Protein AF-A0A9W7MF44-F1 (afdb_monomer_lite)

Foldseek 3Di:
DDPPVVVVVVVVVVVVVVLVVLVVVLVVVQVPFDWDADPPHAIWTQDPNDTDHSVVSSVVSVVVVVVVVVVVVVVVVVVVVVVVD

Structure (mmCIF, N/CA/C/O backbone):
data_AF-A0A9W7MF44-F1
#
_entry.id   AF-A0A9W7MF44-F1
#
loop_
_atom_site.group_PDB
_atom_site.id
_atom_site.type_symbol
_atom_site.label_atom_id
_atom_site.label_alt_id
_atom_site.label_comp_id
_atom_site.label_asym_id
_atom_site.label_entity_id
_atom_site.label_seq_id
_atom_site.pdbx_PDB_ins_code
_atom_site.Cartn_x
_atom_site.Cartn_y
_atom_site.Cartn_z
_atom_site.occupancy
_atom_site.B_iso_or_equiv
_atom_site.auth_seq_id
_atom_site.auth_comp_id
_atom_site.auth_asym_id
_atom_site.auth_atom_id
_atom_site.pdbx_PDB_model_num
ATOM 1 N N . MET A 1 1 ? 39.242 -9.872 -12.632 1.00 43.47 1 MET A N 1
ATOM 2 C CA . MET A 1 1 ? 38.795 -8.525 -12.219 1.00 43.47 1 MET A CA 1
ATOM 3 C C . MET A 1 1 ? 37.332 -8.407 -12.589 1.00 43.47 1 MET A C 1
ATOM 5 O O . MET A 1 1 ? 36.984 -8.452 -13.763 1.00 43.47 1 MET A O 1
ATOM 9 N N . ASP A 1 2 ? 36.491 -8.420 -11.564 1.00 47.81 2 ASP A N 1
ATOM 10 C CA . ASP A 1 2 ? 35.133 -8.957 -11.593 1.00 47.81 2 ASP A CA 1
ATOM 11 C C . ASP A 1 2 ? 34.082 -7.899 -11.957 1.00 47.81 2 ASP A C 1
ATOM 13 O O . ASP A 1 2 ? 33.617 -7.138 -11.111 1.00 47.81 2 ASP A O 1
ATOM 17 N N . ALA A 1 3 ? 33.651 -7.871 -13.222 1.00 51.97 3 ALA A N 1
ATOM 18 C CA . ALA A 1 3 ? 32.568 -6.991 -13.6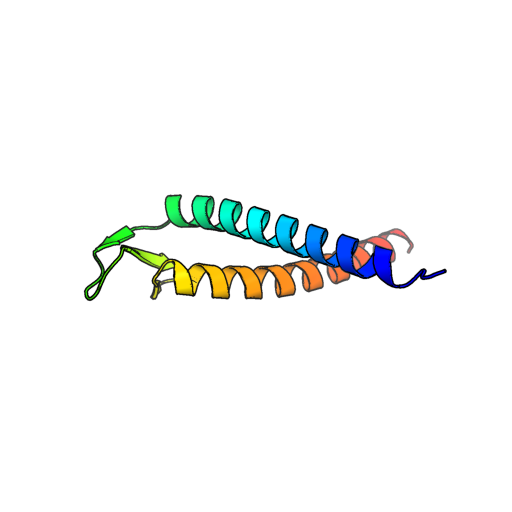83 1.00 51.97 3 ALA A CA 1
ATOM 19 C C . ALA A 1 3 ? 31.169 -7.400 -13.158 1.00 51.97 3 ALA A C 1
ATOM 21 O O . ALA A 1 3 ? 30.212 -6.636 -13.267 1.00 51.97 3 ALA A O 1
ATOM 22 N N . ALA A 1 4 ? 31.034 -8.587 -12.551 1.00 55.22 4 ALA A N 1
ATOM 23 C CA . ALA A 1 4 ? 29.770 -9.094 -12.011 1.00 55.22 4 ALA A CA 1
ATOM 24 C C . ALA A 1 4 ? 29.379 -8.470 -10.652 1.00 55.22 4 ALA A C 1
ATOM 26 O O . ALA A 1 4 ? 28.199 -8.450 -10.297 1.00 55.22 4 ALA A O 1
ATOM 27 N N . GLY A 1 5 ? 30.343 -7.927 -9.896 1.00 52.94 5 GLY A N 1
ATOM 28 C CA . GLY A 1 5 ? 30.100 -7.382 -8.553 1.00 52.94 5 GLY A CA 1
ATOM 29 C C . GLY A 1 5 ? 29.310 -6.067 -8.538 1.00 52.94 5 GLY A C 1
ATOM 30 O O . GLY A 1 5 ? 28.508 -5.840 -7.632 1.00 52.94 5 GLY A O 1
ATOM 31 N N . SER A 1 6 ? 29.471 -5.220 -9.561 1.00 59.00 6 SER A N 1
ATOM 32 C CA . SER A 1 6 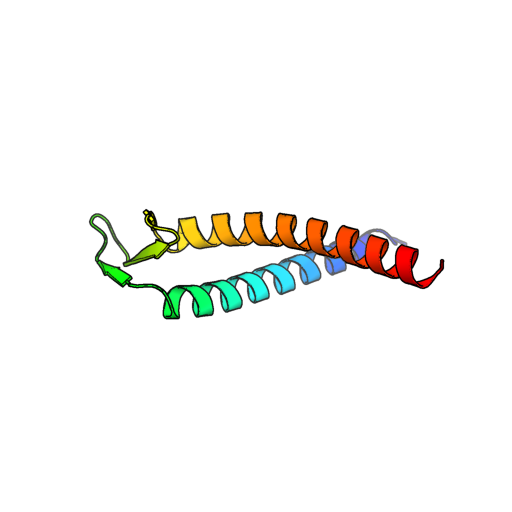? 28.842 -3.888 -9.609 1.00 59.00 6 SER A CA 1
ATOM 33 C C . SER A 1 6 ? 27.344 -3.936 -9.934 1.00 59.00 6 SER A C 1
ATOM 35 O O . SER A 1 6 ? 26.570 -3.122 -9.428 1.00 59.00 6 SER A O 1
ATOM 37 N N . SER A 1 7 ? 26.907 -4.918 -10.728 1.00 66.25 7 SER A N 1
ATOM 38 C CA . SER A 1 7 ? 25.506 -5.033 -11.157 1.00 66.25 7 SER A CA 1
ATOM 39 C C . SER A 1 7 ? 24.585 -5.496 -10.027 1.00 66.25 7 SER A C 1
ATOM 41 O O . SER A 1 7 ? 23.461 -5.012 -9.914 1.00 66.25 7 SER A O 1
ATOM 43 N N . LYS A 1 8 ? 25.065 -6.371 -9.133 1.00 69.50 8 LYS A N 1
ATOM 44 C CA . LYS A 1 8 ? 24.271 -6.859 -7.994 1.00 69.50 8 LYS A CA 1
ATOM 45 C C . LYS A 1 8 ? 23.975 -5.750 -6.980 1.00 69.50 8 LYS A C 1
ATOM 47 O O . LYS A 1 8 ? 22.846 -5.644 -6.510 1.00 69.50 8 LYS A O 1
ATOM 52 N N . ALA A 1 9 ? 24.962 -4.902 -6.688 1.00 73.50 9 ALA A N 1
ATOM 53 C CA . ALA A 1 9 ? 24.797 -3.768 -5.778 1.00 73.50 9 ALA A CA 1
ATOM 54 C C . ALA A 1 9 ? 23.810 -2.726 -6.331 1.00 73.50 9 ALA A C 1
ATOM 56 O O . ALA A 1 9 ? 22.967 -2.220 -5.595 1.00 73.50 9 ALA A O 1
ATOM 57 N N . LYS A 1 10 ? 23.860 -2.466 -7.644 1.00 77.75 10 LYS A N 1
ATOM 58 C CA . LYS A 1 10 ? 22.948 -1.531 -8.316 1.00 77.75 10 LYS A CA 1
ATOM 59 C C . LYS A 1 10 ? 21.505 -2.040 -8.356 1.00 77.75 10 LYS A C 1
ATOM 61 O O . LYS A 1 10 ? 20.577 -1.266 -8.163 1.00 77.75 10 LYS A O 1
ATOM 66 N N . ILE A 1 11 ? 21.305 -3.340 -8.574 1.00 75.88 11 ILE A N 1
ATOM 67 C CA . ILE A 1 11 ? 19.972 -3.957 -8.509 1.00 75.88 11 ILE A CA 1
ATOM 68 C C . ILE A 1 11 ? 19.423 -3.897 -7.077 1.00 75.88 11 ILE A C 1
ATOM 70 O O . ILE A 1 11 ? 18.263 -3.548 -6.889 1.00 75.88 11 ILE A O 1
ATOM 74 N N . ALA A 1 12 ? 20.250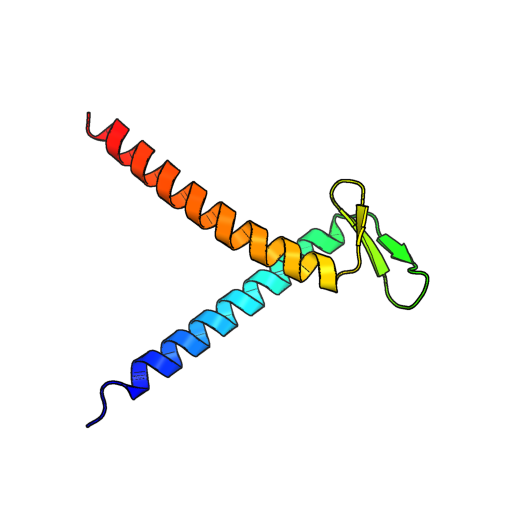 -4.183 -6.067 1.00 75.12 12 ALA A N 1
ATOM 75 C CA . ALA A 1 12 ? 19.831 -4.124 -4.668 1.00 75.12 12 ALA A CA 1
ATOM 76 C C . ALA A 1 12 ? 19.418 -2.708 -4.226 1.00 75.12 12 ALA A C 1
ATOM 78 O O . ALA A 1 12 ? 18.408 -2.570 -3.539 1.00 75.12 12 ALA A O 1
ATOM 79 N N . SER A 1 13 ? 20.142 -1.663 -4.654 1.00 76.62 13 SER A N 1
ATOM 80 C CA . SER A 1 13 ? 19.753 -0.278 -4.347 1.00 76.62 13 SER A CA 1
ATOM 81 C C . SER A 1 13 ? 18.437 0.104 -5.028 1.00 76.62 13 SER A C 1
ATOM 83 O O . SER A 1 13 ? 17.555 0.656 -4.385 1.00 76.62 13 SER A O 1
ATOM 85 N N . LEU A 1 14 ? 18.257 -0.274 -6.300 1.00 74.00 14 LEU A N 1
ATOM 86 C CA . LEU A 1 14 ? 17.014 -0.027 -7.039 1.00 74.00 14 LEU A CA 1
ATOM 87 C C . LEU A 1 14 ? 15.806 -0.715 -6.389 1.00 74.00 14 LEU A C 1
ATOM 89 O O . LEU A 1 14 ? 14.719 -0.146 -6.371 1.00 74.00 14 LEU A O 1
ATOM 93 N N . ILE A 1 15 ? 15.982 -1.925 -5.850 1.00 77.06 15 ILE A N 1
ATOM 94 C CA . ILE A 1 15 ? 14.919 -2.633 -5.124 1.00 77.06 15 ILE A CA 1
ATOM 95 C C . ILE A 1 15 ? 14.568 -1.893 -3.825 1.00 77.06 15 ILE A C 1
ATOM 97 O O . ILE A 1 15 ? 13.386 -1.706 -3.552 1.00 77.06 15 ILE A O 1
ATOM 101 N N . GLN A 1 16 ? 15.564 -1.423 -3.064 1.00 71.50 16 GLN A N 1
ATOM 102 C CA . GLN A 1 16 ? 15.330 -0.642 -1.840 1.00 71.50 16 GLN A CA 1
ATOM 103 C C . GLN A 1 16 ? 14.610 0.682 -2.103 1.00 71.50 16 GLN A C 1
ATOM 105 O O . GLN A 1 16 ? 13.694 1.038 -1.361 1.00 71.50 16 GLN A O 1
ATOM 110 N N . ASP A 1 17 ? 15.001 1.404 -3.152 1.00 67.44 17 ASP A N 1
ATOM 111 C CA . ASP A 1 17 ? 14.374 2.679 -3.509 1.00 67.44 17 ASP A CA 1
ATOM 112 C C . ASP A 1 17 ? 12.913 2.473 -3.943 1.00 67.44 17 ASP A C 1
ATOM 114 O O . ASP A 1 17 ? 12.027 3.241 -3.562 1.00 67.44 17 ASP A O 1
ATOM 118 N N . VAL A 1 18 ? 12.637 1.394 -4.687 1.00 71.62 18 VAL A N 1
ATOM 119 C CA . VAL A 1 18 ? 11.273 1.008 -5.080 1.00 71.62 18 VAL A CA 1
ATOM 120 C C . VAL A 1 18 ? 10.434 0.589 -3.872 1.00 71.62 18 VAL A C 1
ATOM 122 O O . VAL A 1 18 ? 9.261 0.951 -3.805 1.00 71.62 18 VAL A O 1
ATOM 125 N N . GLU A 1 19 ? 11.008 -0.149 -2.921 1.00 69.81 19 GLU A N 1
ATOM 126 C CA . GLU A 1 19 ? 10.304 -0.569 -1.707 1.00 69.81 19 GLU A CA 1
ATOM 127 C C . GLU A 1 19 ? 9.930 0.633 -0.828 1.00 69.81 19 GLU A C 1
ATOM 129 O O . GLU A 1 19 ? 8.775 0.748 -0.421 1.00 69.81 19 GLU A O 1
ATOM 134 N N . LYS A 1 20 ? 10.864 1.573 -0.620 1.00 75.12 20 LYS A N 1
ATOM 135 C CA . LYS A 1 20 ? 10.601 2.840 0.088 1.00 75.12 20 LYS A CA 1
ATOM 136 C C . LYS A 1 20 ? 9.501 3.655 -0.584 1.00 75.12 20 LYS A C 1
ATOM 138 O O . LYS A 1 20 ? 8.556 4.062 0.080 1.00 75.12 20 LYS A O 1
ATOM 143 N N . SER A 1 21 ? 9.591 3.836 -1.902 1.00 76.12 21 SER A N 1
ATOM 144 C CA . SER A 1 21 ? 8.571 4.561 -2.667 1.00 76.12 21 SER A CA 1
ATOM 145 C C . SER A 1 21 ? 7.191 3.909 -2.548 1.00 76.12 21 SER A C 1
ATOM 147 O O . SER A 1 21 ? 6.194 4.615 -2.442 1.00 76.12 21 SER A O 1
ATOM 149 N N . CYS A 1 22 ? 7.122 2.574 -2.559 1.00 74.88 22 CYS A N 1
ATOM 150 C CA . CYS A 1 22 ? 5.860 1.854 -2.410 1.00 74.88 22 CYS A CA 1
ATOM 151 C C . CYS A 1 22 ? 5.268 2.011 -1.003 1.00 74.88 22 CYS A C 1
ATOM 153 O O . CYS A 1 22 ? 4.046 2.072 -0.861 1.00 74.88 22 CYS A O 1
ATOM 155 N N . ASP A 1 23 ? 6.109 2.064 0.029 1.00 80.38 23 ASP A N 1
ATOM 156 C CA . ASP A 1 23 ? 5.657 2.279 1.403 1.00 80.38 23 ASP A CA 1
ATOM 157 C C . ASP A 1 23 ? 5.111 3.694 1.609 1.00 80.38 23 ASP A C 1
ATOM 159 O O . ASP A 1 23 ? 4.051 3.844 2.219 1.00 80.38 23 ASP A O 1
ATOM 163 N N . ASP A 1 24 ? 5.761 4.713 1.044 1.00 85.00 24 ASP A N 1
ATOM 164 C CA . ASP A 1 24 ? 5.294 6.101 1.126 1.00 85.00 24 ASP A CA 1
ATOM 165 C C . ASP A 1 24 ? 3.934 6.287 0.423 1.00 85.00 24 ASP A C 1
ATOM 167 O O . ASP A 1 24 ? 3.006 6.876 0.987 1.00 85.00 24 ASP A O 1
ATOM 171 N N . GLU A 1 25 ? 3.776 5.735 -0.786 1.00 83.75 25 GLU A N 1
ATOM 172 C CA . GLU A 1 25 ? 2.507 5.754 -1.531 1.00 83.75 25 GLU A CA 1
ATOM 173 C C . GLU A 1 25 ? 1.398 5.001 -0.786 1.00 83.75 25 GLU A C 1
ATOM 175 O O . GLU A 1 25 ? 0.262 5.479 -0.692 1.00 83.75 25 GLU A O 1
ATOM 180 N N . LEU A 1 26 ? 1.725 3.841 -0.205 1.00 85.31 26 LEU A N 1
ATOM 181 C CA . LEU A 1 26 ? 0.778 3.078 0.596 1.00 85.31 26 LEU A CA 1
ATOM 182 C C . LEU A 1 26 ? 0.341 3.870 1.830 1.00 85.31 26 LEU A C 1
ATOM 184 O O . LEU A 1 26 ? -0.848 3.888 2.136 1.00 85.31 26 LEU A O 1
ATOM 188 N N . GLN A 1 27 ? 1.260 4.533 2.535 1.00 87.44 27 GLN A N 1
ATOM 189 C CA . GLN A 1 27 ? 0.891 5.355 3.687 1.00 87.44 27 GLN A CA 1
ATOM 190 C C . GLN A 1 27 ? -0.070 6.474 3.291 1.00 87.44 27 GLN A C 1
ATOM 192 O O . GLN A 1 27 ? -1.094 6.655 3.955 1.00 87.44 27 GLN A O 1
ATOM 197 N N . GLN A 1 28 ? 0.200 7.173 2.186 1.00 89.19 28 GLN A N 1
ATOM 198 C CA . GLN A 1 28 ? -0.714 8.192 1.666 1.00 89.19 28 GLN A CA 1
ATOM 199 C C . GLN A 1 28 ? -2.090 7.605 1.335 1.00 89.19 28 GLN A C 1
ATOM 201 O O . GLN A 1 28 ? -3.104 8.183 1.727 1.00 89.19 28 GLN A O 1
ATOM 206 N N . LEU A 1 29 ? -2.142 6.433 0.695 1.00 87.19 29 LEU A N 1
ATOM 207 C CA . LEU A 1 29 ? -3.400 5.742 0.418 1.00 87.19 29 LEU A CA 1
ATOM 208 C C . LEU A 1 29 ? -4.153 5.421 1.715 1.00 87.19 29 LEU A C 1
ATOM 210 O O . LEU A 1 29 ? -5.324 5.771 1.840 1.00 87.19 29 LEU A O 1
ATOM 214 N N . LEU A 1 30 ? -3.489 4.822 2.705 1.00 88.31 30 LEU A N 1
ATOM 215 C CA . LEU A 1 30 ? -4.100 4.462 3.988 1.00 88.31 30 LEU A CA 1
ATOM 216 C C . LEU A 1 30 ? -4.680 5.675 4.731 1.00 88.31 30 LEU A C 1
ATOM 218 O O . LEU A 1 30 ? -5.691 5.527 5.414 1.00 88.31 30 LEU A O 1
ATOM 222 N N . HIS A 1 31 ? -4.088 6.865 4.581 1.00 87.94 31 HIS A N 1
ATOM 223 C CA . HIS A 1 31 ? -4.623 8.108 5.149 1.00 87.94 31 HIS A CA 1
ATOM 224 C C . HIS A 1 31 ? -5.936 8.570 4.504 1.00 87.94 31 HIS A C 1
ATOM 226 O O . HIS A 1 31 ? -6.697 9.296 5.141 1.00 87.94 31 HIS A O 1
ATOM 232 N N . THR A 1 32 ? -6.214 8.164 3.264 1.00 90.62 32 THR A N 1
ATOM 233 C CA . THR A 1 32 ? -7.460 8.520 2.562 1.00 90.62 32 THR A CA 1
ATOM 234 C C . THR A 1 32 ? -8.602 7.543 2.823 1.00 90.62 32 THR A C 1
ATOM 236 O O . THR A 1 32 ? -9.762 7.877 2.579 1.00 90.62 32 THR A O 1
ATOM 239 N N . LEU A 1 33 ? -8.294 6.335 3.302 1.00 90.62 33 LEU A N 1
ATOM 240 C CA . LEU A 1 33 ? -9.287 5.284 3.478 1.00 90.62 33 LEU A CA 1
ATOM 241 C C . LEU A 1 33 ? -9.968 5.376 4.848 1.00 90.62 33 LEU A C 1
ATOM 243 O O . LEU A 1 33 ? -9.310 5.667 5.852 1.00 90.62 33 LEU A O 1
ATOM 247 N N . PRO A 1 34 ? -11.271 5.047 4.926 1.00 91.69 34 PRO A N 1
ATOM 248 C CA . PRO A 1 34 ? -11.927 4.797 6.199 1.00 91.69 34 PRO A CA 1
ATOM 249 C C . PRO A 1 34 ? -11.173 3.719 6.976 1.00 91.69 34 PRO A C 1
ATOM 251 O O . PRO A 1 34 ? -10.827 2.670 6.424 1.00 91.69 34 PRO A O 1
ATOM 254 N N . LYS A 1 35 ? -10.927 3.997 8.255 1.00 91.50 35 LYS A N 1
ATOM 255 C CA . LYS A 1 35 ? -10.172 3.138 9.162 1.00 91.50 35 LYS A CA 1
ATOM 256 C C . LYS A 1 35 ? -11.050 2.710 10.331 1.00 91.50 35 LYS A C 1
ATOM 258 O O . LYS A 1 35 ? -11.698 3.551 10.949 1.00 91.50 35 LYS A O 1
ATOM 263 N N . GLU A 1 36 ? -10.992 1.429 10.668 1.00 89.88 36 GLU A N 1
ATOM 264 C CA . GLU A 1 36 ? -11.705 0.836 11.799 1.00 89.88 36 GLU A CA 1
ATOM 265 C C . GLU A 1 36 ? -10.772 -0.066 12.622 1.00 89.88 36 GLU A C 1
ATOM 267 O O . GLU A 1 36 ? -9.682 -0.450 12.177 1.00 89.88 36 GLU A O 1
ATOM 272 N N . GLU A 1 37 ? -11.162 -0.359 13.860 1.00 88.25 37 GLU A N 1
ATOM 273 C CA . GLU A 1 37 ? -10.415 -1.254 14.740 1.00 88.25 37 GLU A CA 1
ATOM 274 C C . GLU A 1 37 ? -10.663 -2.715 14.342 1.00 88.25 37 GLU A C 1
ATOM 276 O O . GLU A 1 37 ? -11.802 -3.161 14.210 1.00 88.25 37 GLU A O 1
ATOM 281 N N . GLY A 1 38 ? -9.585 -3.460 14.094 1.00 82.31 38 GLY A N 1
ATOM 282 C CA . GLY A 1 38 ? -9.668 -4.863 13.708 1.00 82.31 38 GLY A CA 1
ATOM 283 C C . GLY A 1 38 ? -9.936 -5.788 14.893 1.00 82.31 38 GLY A C 1
ATOM 284 O O . GLY A 1 38 ? -9.570 -5.499 16.026 1.00 82.31 38 GLY A O 1
ATOM 285 N N . TRP A 1 39 ? -10.519 -6.957 14.617 1.00 75.94 39 TRP A N 1
ATOM 286 C CA . TRP A 1 39 ? -10.902 -7.928 15.652 1.00 75.94 39 TRP A CA 1
ATOM 287 C C . TRP A 1 39 ? -9.734 -8.637 16.352 1.00 75.94 39 TRP A C 1
ATOM 289 O O . TRP A 1 39 ? -9.897 -9.090 17.479 1.00 75.94 39 TRP A O 1
ATOM 299 N N . ILE A 1 40 ? -8.584 -8.796 15.685 1.00 71.56 4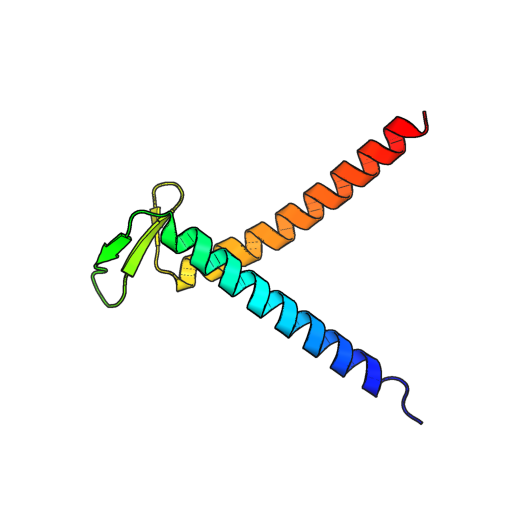0 ILE A N 1
ATOM 300 C CA . ILE A 1 40 ? -7.441 -9.564 16.217 1.00 71.56 40 ILE A CA 1
ATOM 301 C C . ILE A 1 40 ? -6.324 -8.624 16.679 1.00 71.56 40 ILE A C 1
ATOM 303 O O . ILE A 1 40 ? -5.897 -8.685 17.826 1.00 71.56 40 ILE A O 1
ATOM 307 N N . SER A 1 41 ? -5.823 -7.773 15.783 1.00 65.75 41 SER A N 1
ATOM 308 C CA . SER A 1 41 ? -4.882 -6.696 16.099 1.00 65.75 41 SER A CA 1
ATOM 309 C C . SER A 1 41 ? -4.710 -5.796 14.878 1.00 65.75 41 SER A C 1
ATOM 311 O O . SER A 1 41 ? -4.661 -6.278 13.743 1.00 65.75 41 SER A O 1
ATOM 313 N N . GLY A 1 42 ? -4.581 -4.495 15.119 1.00 81.19 42 GLY A N 1
ATOM 314 C CA . GLY A 1 42 ? -4.313 -3.503 14.087 1.00 81.19 42 GLY A CA 1
ATOM 315 C C . GLY A 1 42 ? -5.566 -2.911 13.451 1.00 81.19 42 GLY A C 1
ATOM 316 O O . GLY A 1 42 ? -6.702 -3.239 13.778 1.00 81.19 42 GLY A O 1
ATOM 317 N N . SER A 1 43 ? -5.331 -1.960 12.557 1.00 87.12 43 SER A N 1
ATOM 318 C CA . SER A 1 43 ? -6.387 -1.219 11.877 1.00 87.12 43 SER A CA 1
ATOM 319 C C . SER A 1 43 ? -6.802 -1.916 10.588 1.00 87.12 43 SER A C 1
ATOM 321 O O . SER A 1 43 ? -5.942 -2.334 9.805 1.00 87.12 43 SER A O 1
ATOM 323 N N . LEU A 1 44 ? -8.110 -2.013 10.367 1.00 90.44 44 LEU A N 1
ATOM 324 C CA . LEU A 1 44 ? -8.688 -2.385 9.084 1.00 90.44 44 LEU A CA 1
ATOM 325 C C . LEU A 1 44 ? -8.970 -1.119 8.282 1.00 90.44 44 LEU A C 1
ATOM 327 O O . LEU A 1 44 ? -9.354 -0.088 8.832 1.00 90.44 44 LEU A O 1
ATOM 331 N N . TYR A 1 45 ? -8.774 -1.214 6.978 1.00 91.44 45 TYR A N 1
ATOM 332 C CA . TYR A 1 45 ? -8.985 -0.134 6.032 1.00 91.44 45 TYR A CA 1
ATOM 333 C C . TYR A 1 45 ? -9.956 -0.609 4.961 1.00 91.44 45 TYR A C 1
ATOM 335 O O . TYR A 1 45 ? -9.803 -1.713 4.428 1.00 91.44 45 TYR A O 1
ATOM 343 N N . LEU A 1 46 ? -10.951 0.217 4.649 1.00 90.44 46 LEU A N 1
ATOM 344 C CA . LEU A 1 46 ? -11.929 -0.097 3.617 1.00 90.44 46 LEU A CA 1
ATOM 345 C C . LEU A 1 46 ? -11.342 0.219 2.238 1.00 90.44 46 LEU A C 1
ATOM 347 O O . LEU A 1 46 ? -11.226 1.382 1.863 1.00 90.44 46 LEU A O 1
ATOM 351 N N . TYR A 1 47 ? -11.002 -0.809 1.465 1.00 87.88 47 TYR A N 1
ATOM 352 C CA . TYR A 1 47 ? -10.451 -0.687 0.117 1.00 87.88 47 TYR A CA 1
ATOM 353 C C . TYR A 1 47 ? -11.336 -1.412 -0.898 1.00 87.88 47 TYR A C 1
ATOM 355 O O . TYR A 1 47 ? -11.594 -2.605 -0.765 1.00 87.88 47 TYR A O 1
ATOM 363 N N . GLN A 1 48 ? -11.818 -0.686 -1.914 1.00 86.12 48 GLN A N 1
ATOM 364 C CA . GLN A 1 48 ? -12.711 -1.204 -2.968 1.00 86.12 48 GLN A CA 1
ATOM 365 C C . GLN A 1 48 ? -13.929 -2.003 -2.444 1.00 86.12 48 GLN A C 1
ATOM 367 O O . GLN A 1 48 ? -14.394 -2.937 -3.089 1.00 86.12 48 GLN A O 1
ATOM 372 N N . GLY A 1 49 ? -14.453 -1.645 -1.267 1.00 87.62 49 GLY A N 1
ATOM 373 C CA . GLY A 1 49 ? -15.602 -2.318 -0.647 1.00 87.62 49 GLY A CA 1
ATOM 374 C C . GLY A 1 49 ? -15.259 -3.482 0.290 1.00 87.62 49 GLY A C 1
ATOM 375 O O . GLY A 1 49 ? -16.174 -4.068 0.863 1.00 87.62 49 GLY A O 1
ATOM 376 N N . PHE A 1 50 ? -13.974 -3.789 0.501 1.00 88.56 50 PHE A N 1
ATOM 377 C CA . PHE A 1 50 ? -13.515 -4.829 1.428 1.00 88.56 50 PHE A CA 1
ATOM 378 C C . PHE A 1 50 ? -12.678 -4.243 2.567 1.00 88.56 50 PHE A C 1
ATOM 380 O O . PHE A 1 50 ? -11.881 -3.330 2.358 1.00 88.56 50 PHE A O 1
ATOM 387 N N . TRP A 1 51 ? -12.832 -4.787 3.774 1.00 88.88 51 TRP A N 1
ATOM 388 C CA . TRP A 1 51 ? -11.999 -4.433 4.922 1.00 88.88 51 TRP A CA 1
ATOM 389 C C . TRP A 1 51 ? -10.720 -5.266 4.932 1.00 88.88 51 TRP A C 1
ATOM 391 O O . TRP A 1 51 ? -10.764 -6.489 5.066 1.00 88.88 51 TRP A O 1
ATOM 401 N N . CYS A 1 52 ? -9.579 -4.593 4.814 1.00 87.75 52 CYS A N 1
ATOM 402 C CA . CYS A 1 52 ? -8.270 -5.226 4.699 1.00 87.75 52 CYS A CA 1
ATOM 403 C C . CYS A 1 52 ? -7.285 -4.635 5.708 1.00 87.75 52 CYS A C 1
ATOM 405 O O . CYS A 1 52 ? -7.338 -3.450 6.033 1.00 87.75 52 CYS A O 1
ATOM 407 N N . SER A 1 53 ? -6.340 -5.445 6.184 1.00 87.94 53 SER A N 1
ATOM 408 C CA . SER A 1 53 ? -5.219 -4.930 6.972 1.00 87.94 53 SER A CA 1
ATOM 409 C C . SER A 1 53 ? -4.210 -4.208 6.072 1.00 87.94 53 SER A C 1
ATOM 411 O O . SER A 1 53 ? -4.118 -4.474 4.869 1.00 87.94 53 SER A O 1
ATOM 413 N N . SER A 1 54 ? -3.401 -3.322 6.656 1.00 84.25 54 SER A N 1
ATOM 414 C CA . SER A 1 54 ? -2.334 -2.611 5.933 1.00 84.25 54 SER A CA 1
ATOM 415 C C . SER A 1 54 ? -1.349 -3.555 5.227 1.00 84.25 54 SER A C 1
ATOM 417 O O . SER A 1 54 ? -0.878 -3.249 4.136 1.00 84.25 54 SER A O 1
ATOM 419 N N . LEU A 1 55 ? -1.089 -4.732 5.807 1.00 82.69 55 LEU A N 1
ATOM 420 C CA . LEU A 1 55 ? -0.260 -5.792 5.221 1.00 82.69 55 LEU A CA 1
ATOM 421 C C . LEU A 1 55 ? -0.830 -6.322 3.899 1.00 82.69 55 LEU A C 1
ATOM 423 O O . LEU A 1 55 ? -0.095 -6.469 2.924 1.00 82.69 55 LEU A O 1
ATOM 427 N N . VAL A 1 56 ? -2.140 -6.580 3.860 1.00 84.12 56 VAL A N 1
ATOM 428 C CA . VAL A 1 56 ? -2.828 -7.034 2.642 1.00 84.12 56 VAL A CA 1
ATOM 429 C C . VAL A 1 56 ? -2.876 -5.909 1.608 1.00 84.12 56 VAL A C 1
ATOM 431 O O . VAL A 1 56 ? -2.712 -6.152 0.417 1.00 84.12 56 VAL A O 1
ATOM 434 N N . LEU A 1 57 ? -3.031 -4.659 2.044 1.00 85.19 57 LEU A N 1
ATOM 435 C CA . LEU A 1 57 ? -3.011 -3.523 1.124 1.00 85.19 57 LEU A CA 1
ATOM 436 C C . LEU A 1 57 ? -1.635 -3.288 0.503 1.00 85.19 57 LEU A C 1
ATOM 438 O O . LEU A 1 57 ? -1.568 -3.017 -0.694 1.00 85.19 57 LEU A O 1
ATOM 442 N N . LYS A 1 58 ? -0.544 -3.469 1.258 1.00 84.88 58 LYS A N 1
ATOM 443 C CA . LYS A 1 58 ? 0.824 -3.380 0.720 1.00 84.88 58 LYS A CA 1
ATOM 444 C C . LYS A 1 58 ? 1.044 -4.366 -0.422 1.00 84.88 58 LYS A C 1
ATOM 446 O O . LYS A 1 58 ? 1.585 -3.993 -1.466 1.00 84.88 58 LYS A O 1
ATOM 451 N N . SER A 1 59 ? 0.618 -5.617 -0.243 1.00 82.00 59 SER A N 1
ATOM 452 C CA . SER A 1 59 ? 0.787 -6.639 -1.275 1.00 82.00 59 SER A CA 1
ATOM 453 C C . SER A 1 59 ? -0.064 -6.326 -2.504 1.00 82.00 59 SER A C 1
ATOM 455 O O . SER A 1 59 ? 0.482 -6.262 -3.605 1.00 82.00 59 SER A O 1
ATOM 457 N N . VAL A 1 60 ? -1.356 -6.033 -2.329 1.00 82.38 60 VAL A N 1
ATOM 458 C CA . VAL A 1 60 ? -2.266 -5.675 -3.433 1.00 82.38 60 VAL A CA 1
ATOM 459 C C . VAL A 1 60 ? -1.753 -4.457 -4.208 1.00 82.38 60 VAL A C 1
ATOM 461 O O . VAL A 1 60 ? -1.682 -4.499 -5.436 1.00 82.38 60 VAL A O 1
ATOM 464 N N . HIS A 1 61 ? -1.322 -3.403 -3.510 1.00 78.44 61 HIS A N 1
ATOM 465 C CA . HIS A 1 61 ? -0.779 -2.196 -4.134 1.00 78.44 61 HIS A CA 1
ATOM 466 C C . HIS A 1 61 ? 0.491 -2.486 -4.944 1.00 78.44 61 HIS A C 1
ATOM 468 O O . HIS A 1 61 ? 0.638 -2.018 -6.077 1.00 78.44 61 HIS A O 1
ATOM 474 N N . SER A 1 62 ? 1.389 -3.315 -4.405 1.00 76.50 62 SER A N 1
ATOM 475 C CA . SER A 1 62 ? 2.614 -3.726 -5.099 1.00 76.50 62 SER A CA 1
ATOM 476 C C . SER A 1 62 ? 2.306 -4.475 -6.400 1.00 76.50 62 SER A C 1
ATOM 478 O O . SER A 1 62 ? 2.871 -4.152 -7.448 1.00 76.50 62 SER A O 1
ATOM 480 N N . PHE A 1 63 ? 1.368 -5.430 -6.363 1.00 75.81 63 PHE A N 1
ATOM 481 C CA . PHE A 1 63 ? 0.938 -6.172 -7.554 1.00 75.81 63 PHE A CA 1
ATOM 482 C C . PHE A 1 63 ? 0.313 -5.251 -8.605 1.00 75.81 63 PHE A C 1
ATOM 484 O O . PHE A 1 63 ? 0.704 -5.285 -9.775 1.00 75.81 63 PHE A O 1
ATOM 491 N N . GLN A 1 64 ? -0.600 -4.377 -8.180 1.00 74.62 64 GLN A N 1
ATOM 492 C CA . GLN A 1 64 ? -1.292 -3.463 -9.083 1.00 74.62 64 GLN A CA 1
ATOM 493 C C . GLN A 1 64 ? -0.326 -2.471 -9.750 1.00 74.62 64 GLN A C 1
ATOM 495 O O . GLN A 1 64 ? -0.487 -2.124 -10.920 1.00 74.62 64 GLN A O 1
ATOM 500 N N . THR A 1 65 ? 0.716 -2.042 -9.036 1.00 70.56 65 THR A N 1
ATOM 501 C CA . THR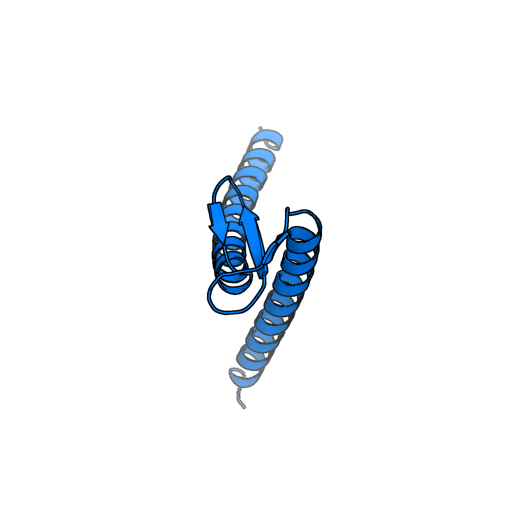 A 1 65 ? 1.716 -1.091 -9.544 1.00 70.56 65 THR A CA 1
ATOM 502 C C . THR A 1 65 ? 2.553 -1.681 -10.682 1.00 70.56 65 THR A C 1
ATOM 504 O O . THR A 1 65 ? 2.818 -0.999 -11.677 1.00 70.56 65 THR A O 1
ATOM 507 N N . VAL A 1 66 ? 2.945 -2.954 -10.581 1.00 68.81 66 VAL A N 1
ATOM 508 C CA . VAL A 1 66 ? 3.687 -3.656 -11.646 1.00 68.81 66 VAL A CA 1
ATOM 509 C C . VAL A 1 66 ? 2.823 -3.825 -12.898 1.00 68.81 66 VAL A C 1
ATOM 511 O O . VAL A 1 66 ? 3.285 -3.591 -14.022 1.00 68.81 66 VAL A O 1
ATOM 514 N N . GLU A 1 67 ? 1.551 -4.171 -12.711 1.00 64.69 67 GLU A N 1
ATOM 515 C CA . GLU A 1 67 ? 0.602 -4.325 -13.811 1.00 64.69 67 GLU A CA 1
ATOM 516 C C . GLU A 1 67 ? 0.334 -2.982 -14.516 1.00 64.69 67 GLU A C 1
ATOM 518 O O . GLU A 1 67 ? 0.421 -2.879 -15.743 1.00 64.69 67 GLU A O 1
ATOM 523 N N . ASN A 1 68 ? 0.097 -1.921 -13.742 1.00 65.19 68 ASN A N 1
ATOM 524 C CA . ASN A 1 68 ? -0.181 -0.586 -14.270 1.00 65.19 68 ASN A CA 1
ATOM 525 C C . ASN A 1 68 ? 1.026 0.021 -15.003 1.00 65.19 68 ASN A C 1
ATOM 527 O O . ASN A 1 68 ? 0.842 0.690 -16.020 1.00 65.19 68 ASN A O 1
ATOM 531 N N . ARG A 1 69 ? 2.264 -0.235 -14.550 1.00 62.53 69 ARG A N 1
ATOM 532 C CA . ARG A 1 69 ? 3.477 0.179 -15.287 1.00 62.53 69 ARG A CA 1
ATOM 533 C C . ARG A 1 69 ? 3.569 -0.488 -16.653 1.00 62.53 69 ARG A C 1
ATOM 535 O O . ARG A 1 69 ? 3.927 0.170 -17.626 1.00 62.53 69 ARG A O 1
ATOM 542 N N . SER A 1 70 ? 3.237 -1.774 -16.726 1.00 68.31 70 SER A N 1
ATOM 543 C CA . SER A 1 70 ? 3.261 -2.528 -17.982 1.00 68.31 70 SER A CA 1
ATOM 544 C C . SER A 1 70 ? 2.236 -1.976 -18.973 1.00 68.31 70 SER A C 1
ATOM 546 O O . SER A 1 70 ? 2.572 -1.736 -20.132 1.00 68.31 70 SER A O 1
ATOM 548 N N . LYS A 1 71 ? 1.020 -1.675 -18.499 1.00 70.75 71 LYS A N 1
ATOM 549 C CA . LYS A 1 71 ? -0.039 -1.064 -19.317 1.00 70.75 71 LYS A CA 1
ATOM 550 C C . LYS A 1 71 ? 0.343 0.334 -19.815 1.00 70.75 71 LYS A C 1
ATOM 552 O O . LYS A 1 71 ? 0.247 0.581 -21.013 1.00 70.75 71 LYS A O 1
ATOM 557 N N . LYS A 1 72 ? 0.876 1.201 -18.942 1.00 70.94 72 LYS A N 1
ATOM 558 C CA . LYS A 1 72 ? 1.342 2.548 -19.329 1.00 70.94 72 LYS A CA 1
ATOM 559 C C . LYS A 1 72 ? 2.446 2.513 -20.385 1.00 70.94 72 LYS A C 1
ATOM 561 O O . LYS A 1 72 ? 2.436 3.330 -21.296 1.00 70.94 72 LYS A O 1
ATOM 566 N N . ARG A 1 73 ? 3.383 1.563 -20.286 1.00 71.56 73 ARG A N 1
ATOM 567 C CA . ARG A 1 73 ? 4.474 1.424 -21.261 1.00 71.56 73 ARG A CA 1
ATOM 568 C C . ARG A 1 73 ? 3.943 1.093 -22.655 1.00 71.56 73 ARG A C 1
ATOM 570 O O . ARG A 1 73 ? 4.356 1.721 -23.618 1.00 71.56 73 ARG A O 1
ATOM 577 N N . ILE A 1 74 ? 2.998 0.157 -22.737 1.00 73.88 74 ILE A N 1
ATOM 578 C CA . ILE A 1 74 ? 2.359 -0.248 -23.997 1.00 73.88 74 ILE A CA 1
ATOM 579 C C . ILE A 1 74 ? 1.530 0.903 -24.584 1.00 73.88 74 ILE A C 1
ATOM 581 O O . ILE A 1 74 ? 1.594 1.167 -25.781 1.00 73.88 74 ILE A O 1
ATOM 585 N N . GLU A 1 75 ? 0.775 1.613 -23.748 1.00 81.88 75 GLU A N 1
ATOM 586 C CA . GLU A 1 75 ? -0.049 2.746 -24.177 1.00 81.88 75 GLU A CA 1
ATOM 587 C C . GLU A 1 75 ? 0.795 3.912 -24.712 1.00 81.88 75 GLU A C 1
ATOM 589 O O . GLU A 1 75 ? 0.465 4.515 -25.733 1.00 81.88 75 GLU A O 1
ATOM 594 N N . GLU A 1 76 ? 1.933 4.189 -24.079 1.00 84.50 76 GLU A N 1
ATOM 595 C CA . GLU A 1 76 ? 2.855 5.233 -24.517 1.00 84.50 76 GLU A CA 1
ATOM 596 C C . GLU A 1 76 ? 3.596 4.870 -25.811 1.00 84.50 76 GLU A C 1
ATOM 598 O O . GLU A 1 76 ? 3.848 5.739 -26.648 1.00 84.50 76 GLU A O 1
ATOM 603 N N . GLU A 1 77 ? 3.896 3.588 -26.018 1.00 80.94 77 GLU A N 1
ATOM 604 C CA . GLU A 1 77 ? 4.456 3.087 -27.275 1.00 80.94 77 GLU A CA 1
ATOM 605 C C . GLU A 1 77 ? 3.434 3.177 -28.418 1.00 80.94 77 GLU A C 1
ATOM 607 O O . GLU A 1 77 ? 3.760 3.672 -29.497 1.00 80.94 77 GLU A O 1
ATOM 612 N N . ASN A 1 78 ? 2.171 2.827 -28.153 1.00 76.69 78 ASN A N 1
ATOM 613 C CA . ASN A 1 78 ? 1.069 2.993 -29.105 1.00 76.69 78 ASN A CA 1
ATOM 614 C C . ASN A 1 78 ? 0.822 4.466 -29.462 1.00 76.69 78 ASN A C 1
ATOM 616 O O . ASN A 1 78 ? 0.580 4.788 -30.625 1.00 76.69 78 ASN A O 1
ATOM 620 N N . ARG A 1 79 ? 0.928 5.380 -28.490 1.00 86.12 79 ARG A N 1
ATOM 621 C CA . ARG A 1 79 ? 0.831 6.826 -28.735 1.00 86.12 79 ARG A CA 1
ATOM 622 C C . ARG A 1 79 ? 1.952 7.322 -29.651 1.00 86.12 79 ARG A C 1
ATOM 624 O O . ARG A 1 79 ? 1.673 8.029 -30.611 1.00 86.12 79 ARG A O 1
ATOM 631 N N . ARG A 1 80 ? 3.201 6.913 -29.400 1.00 87.81 80 ARG A N 1
ATOM 632 C CA . ARG A 1 80 ? 4.352 7.273 -30.253 1.00 87.81 80 ARG A CA 1
ATOM 633 C C . ARG A 1 80 ? 4.215 6.732 -31.673 1.00 87.81 80 ARG A C 1
ATOM 635 O O . ARG A 1 80 ? 4.560 7.426 -32.620 1.00 87.81 80 ARG A O 1
ATOM 642 N N . MET A 1 81 ? 3.704 5.511 -31.816 1.00 81.19 81 MET A N 1
ATOM 643 C CA . MET A 1 81 ? 3.425 4.907 -33.121 1.00 81.19 81 MET A CA 1
ATOM 644 C C . MET A 1 81 ? 2.347 5.676 -33.897 1.00 81.19 81 MET A C 1
ATOM 646 O O . MET A 1 81 ? 2.495 5.855 -35.101 1.00 81.19 81 MET A O 1
ATOM 650 N N . ASN A 1 82 ? 1.309 6.171 -33.216 1.00 81.50 82 ASN A N 1
ATOM 651 C CA . ASN A 1 82 ? 0.261 6.994 -33.829 1.00 81.50 82 ASN A CA 1
ATOM 652 C C . ASN A 1 82 ? 0.711 8.425 -34.172 1.00 81.50 82 ASN A C 1
ATOM 654 O O . ASN A 1 82 ? 0.106 9.040 -35.035 1.00 81.50 82 ASN A O 1
ATOM 658 N N . GLU A 1 83 ? 1.737 8.970 -33.513 1.00 83.94 83 GLU A N 1
ATOM 659 C CA . GLU A 1 83 ? 2.305 10.291 -33.846 1.00 83.94 83 GLU A CA 1
ATOM 660 C C . GLU A 1 83 ? 3.285 10.237 -35.041 1.00 83.94 83 GLU A C 1
ATOM 662 O O . GLU A 1 83 ? 3.632 11.275 -35.601 1.00 83.94 83 GLU A O 1
ATOM 667 N N . LEU A 1 84 ? 3.747 9.040 -35.430 1.00 76.50 84 LEU A N 1
ATOM 668 C CA . LEU A 1 84 ? 4.670 8.812 -36.553 1.00 76.50 84 LEU A CA 1
ATOM 669 C C . LEU A 1 84 ? 3.967 8.493 -37.887 1.00 76.50 84 LEU A C 1
ATOM 671 O O . LEU A 1 84 ? 4.654 8.296 -38.892 1.00 76.50 84 LE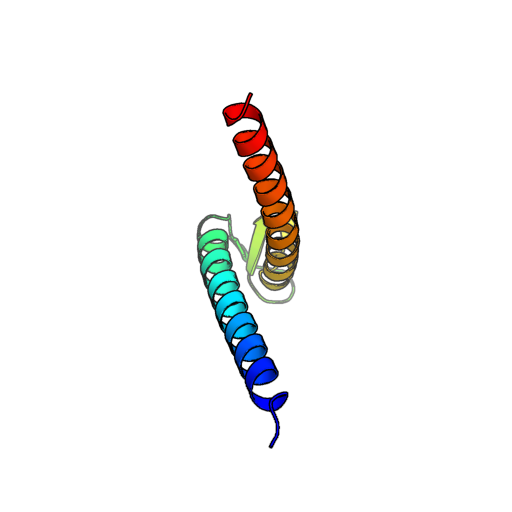U A O 1
ATOM 675 N N . TYR A 1 85 ? 2.635 8.435 -37.894 1.00 56.81 85 TYR A N 1
ATOM 676 C CA . TYR A 1 85 ? 1.779 8.161 -39.055 1.00 56.81 85 TYR A CA 1
ATOM 677 C C . TYR A 1 85 ? 0.877 9.360 -39.351 1.00 56.81 85 TYR A C 1
ATOM 679 O O . TYR A 1 85 ? 0.650 9.629 -40.552 1.00 56.81 85 TYR A O 1
#

Secondary structure (DSSP, 8-state):
--THHHHHHHHHHHHHHHHHHHHHHHHHHHHHS-EEE-SSSSEEEEETTEEEEHHHHHHHHHHHHHHHHHHHHHHHHHHHHHH--

pLDDT: mean 77.72, std 10.77, range [43.47, 91.69]

Organism: Hibiscus trionum (NCBI:txid183268)

Radius of gyration: 18.68 Å; chains: 1; bounding box: 54×20×55 Å

Sequence (85 aa):
MDAAGSSKAKIASLIQDVEKSCDDELQQLLHTLPKEEGWISGSLYLYQGFWCSSLVLKSVHSFQTVENRSKKRIEEENRRMNELY